Protein AF-A0A967SU18-F1 (afdb_monomer_lite)

Structure (mmCIF, N/CA/C/O backbone):
data_AF-A0A967SU18-F1
#
_entry.id   AF-A0A967SU18-F1
#
loop_
_atom_site.group_PDB
_atom_site.id
_atom_site.type_symbol
_atom_site.label_atom_id
_atom_site.label_alt_id
_atom_site.label_comp_id
_atom_site.label_asym_id
_atom_site.label_entity_id
_atom_site.label_seq_id
_atom_site.pdbx_PDB_ins_code
_atom_site.Cartn_x
_atom_site.Cartn_y
_atom_site.Cartn_z
_atom_site.occupancy
_atom_site.B_iso_or_equiv
_atom_site.auth_seq_id
_atom_site.auth_comp_id
_atom_site.auth_asym_id
_atom_site.auth_atom_id
_atom_site.pdbx_PDB_model_num
ATOM 1 N N . PHE A 1 1 ? -1.886 -6.994 7.065 1.00 98.00 1 PHE A N 1
ATOM 2 C CA . PHE A 1 1 ? -0.961 -7.955 6.428 1.00 98.00 1 PHE A CA 1
ATOM 3 C C . PHE A 1 1 ? 0.474 -7.510 6.643 1.00 98.00 1 PHE A C 1
ATOM 5 O O . PHE A 1 1 ? 0.703 -6.343 6.944 1.00 98.00 1 PHE A O 1
ATOM 12 N N . LYS A 1 2 ? 1.424 -8.436 6.519 1.00 98.56 2 LYS A N 1
ATOM 13 C CA . LYS A 1 2 ? 2.857 -8.193 6.728 1.00 98.56 2 LYS A CA 1
ATOM 14 C C . LYS A 1 2 ? 3.622 -8.543 5.454 1.00 98.56 2 LYS A C 1
ATOM 16 O O . LYS A 1 2 ? 3.331 -9.569 4.836 1.00 98.56 2 LYS A O 1
ATOM 21 N N . LEU A 1 3 ? 4.555 -7.684 5.056 1.00 98.75 3 LEU A N 1
ATOM 22 C CA . LEU A 1 3 ? 5.403 -7.859 3.876 1.00 98.75 3 LEU A CA 1
ATOM 23 C C . LEU A 1 3 ? 6.855 -8.080 4.294 1.00 98.75 3 LEU A C 1
ATOM 25 O O . LEU A 1 3 ? 7.295 -7.503 5.286 1.00 98.75 3 LEU A O 1
ATOM 29 N N . ASP A 1 4 ? 7.592 -8.896 3.544 1.00 98.62 4 ASP A N 1
ATOM 30 C CA . ASP A 1 4 ? 9.054 -9.020 3.659 1.00 98.62 4 ASP A CA 1
ATOM 31 C C . ASP A 1 4 ? 9.718 -8.740 2.306 1.00 98.62 4 ASP A C 1
ATOM 33 O O . ASP A 1 4 ? 10.289 -9.613 1.653 1.00 98.62 4 ASP A O 1
ATOM 37 N N . SER A 1 5 ? 9.528 -7.522 1.801 1.00 98.44 5 SER A N 1
ATOM 38 C CA . SER A 1 5 ? 10.000 -7.081 0.486 1.00 98.44 5 SER A CA 1
ATOM 39 C C . SER A 1 5 ? 10.183 -5.568 0.442 1.00 98.44 5 SER A C 1
ATOM 41 O O . SER A 1 5 ? 9.471 -4.819 1.104 1.00 98.44 5 SER A O 1
ATOM 43 N N . ARG A 1 6 ? 11.145 -5.110 -0.364 1.00 97.94 6 ARG A N 1
ATOM 44 C CA . ARG A 1 6 ? 11.457 -3.688 -0.565 1.00 97.94 6 ARG A CA 1
ATOM 45 C C . ARG A 1 6 ? 10.449 -3.030 -1.506 1.00 97.94 6 ARG A C 1
ATOM 47 O O . ARG A 1 6 ? 10.737 -2.780 -2.674 1.00 97.94 6 ARG A O 1
ATOM 54 N N . VAL A 1 7 ? 9.247 -2.777 -0.991 1.00 98.19 7 VAL A N 1
ATOM 55 C CA . VAL A 1 7 ? 8.153 -2.185 -1.778 1.00 98.19 7 VAL A CA 1
ATOM 56 C C . VAL A 1 7 ? 8.380 -0.712 -2.134 1.00 98.19 7 VAL A C 1
ATOM 58 O O . VAL A 1 7 ? 7.755 -0.208 -3.060 1.00 98.19 7 VAL A O 1
ATOM 61 N N . ASP A 1 8 ? 9.316 -0.027 -1.468 1.00 98.31 8 ASP A N 1
ATOM 62 C CA . ASP A 1 8 ? 9.740 1.329 -1.842 1.00 98.31 8 ASP A CA 1
ATOM 63 C C . ASP A 1 8 ? 10.466 1.385 -3.193 1.00 98.31 8 ASP A C 1
ATOM 65 O O . ASP A 1 8 ? 10.515 2.443 -3.829 1.00 98.31 8 ASP A O 1
ATOM 69 N N . SER A 1 9 ? 11.032 0.254 -3.623 1.00 96.81 9 SER A N 1
ATOM 70 C CA . SER A 1 9 ? 11.908 0.148 -4.786 1.00 96.81 9 SER A CA 1
ATOM 71 C C . SER A 1 9 ? 11.436 -0.872 -5.822 1.00 96.81 9 SER A C 1
ATOM 73 O O . SER A 1 9 ? 12.278 -1.402 -6.544 1.00 96.81 9 SER A O 1
ATOM 75 N N . LEU A 1 10 ? 10.130 -1.157 -5.892 1.00 97.62 10 LEU A N 1
ATOM 76 C CA . LEU A 1 10 ? 9.568 -1.909 -7.020 1.00 97.62 10 LEU A CA 1
ATOM 77 C C . LEU A 1 10 ? 9.961 -1.235 -8.341 1.00 97.62 10 LEU A C 1
ATOM 79 O O . LEU A 1 10 ? 10.096 -0.002 -8.392 1.00 97.62 10 LEU A O 1
ATOM 83 N N . ASP A 1 11 ? 10.145 -2.028 -9.400 1.00 97.69 11 ASP A N 1
ATOM 84 C CA . ASP A 1 11 ? 10.358 -1.487 -10.738 1.00 97.69 11 ASP A CA 1
ATOM 85 C C . ASP A 1 11 ? 9.241 -0.498 -11.066 1.00 97.69 11 ASP A C 1
ATOM 87 O O . ASP A 1 11 ? 8.087 -0.661 -10.665 1.00 97.69 11 ASP A O 1
ATOM 91 N N . TYR A 1 12 ? 9.592 0.548 -11.807 1.00 97.00 12 TYR A N 1
ATOM 92 C CA . TYR A 1 12 ? 8.664 1.617 -12.124 1.00 97.00 12 TYR A CA 1
ATOM 93 C C . TYR A 1 12 ? 7.365 1.090 -12.742 1.00 97.00 12 TYR A C 1
ATOM 95 O O . TYR A 1 12 ? 6.316 1.627 -12.428 1.00 97.00 12 TYR A O 1
ATOM 103 N N . ASN A 1 13 ? 7.394 0.037 -13.564 1.00 97.44 13 ASN A N 1
ATOM 104 C CA . ASN A 1 13 ? 6.181 -0.510 -14.180 1.00 97.44 13 ASN A CA 1
ATOM 105 C C . ASN A 1 13 ? 5.425 -1.520 -13.299 1.00 97.44 13 ASN A C 1
ATOM 107 O O . ASN A 1 13 ? 4.323 -1.924 -13.672 1.00 97.44 13 ASN A O 1
ATOM 111 N N . THR A 1 14 ? 5.967 -1.916 -12.150 1.00 98.19 14 THR A N 1
ATOM 112 C CA . THR A 1 14 ? 5.338 -2.871 -11.235 1.00 98.19 14 THR A CA 1
ATOM 113 C C . THR A 1 14 ? 4.353 -2.174 -10.293 1.00 98.19 14 THR A C 1
ATOM 115 O O . THR A 1 14 ? 4.595 -1.075 -9.782 1.00 98.19 14 THR A O 1
ATOM 118 N N . ILE A 1 15 ? 3.223 -2.836 -10.046 1.00 98.56 15 ILE A N 1
ATOM 119 C CA . ILE A 1 15 ? 2.217 -2.430 -9.065 1.00 98.56 15 ILE A CA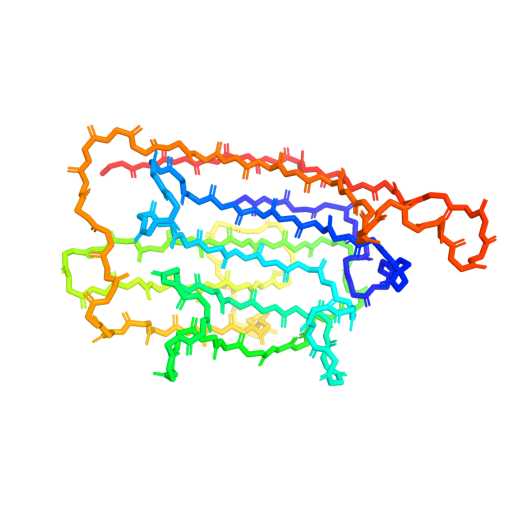 1
ATOM 120 C C . ILE A 1 15 ? 1.892 -3.624 -8.176 1.00 98.56 15 ILE A C 1
ATOM 122 O O . ILE A 1 15 ? 1.507 -4.687 -8.669 1.00 98.56 15 ILE A O 1
ATOM 126 N N . LEU A 1 16 ? 2.023 -3.421 -6.868 1.00 98.69 16 LEU A N 1
ATOM 127 C CA . LEU A 1 16 ? 1.432 -4.285 -5.854 1.00 98.69 16 LEU A CA 1
ATOM 128 C C . LEU A 1 16 ? 0.153 -3.618 -5.346 1.00 98.69 16 LEU A C 1
ATOM 130 O O . LEU A 1 16 ? 0.234 -2.582 -4.686 1.00 98.69 16 LEU A O 1
ATOM 134 N N . GLY A 1 17 ? -1.000 -4.217 -5.632 1.00 98.25 17 GLY A N 1
ATOM 135 C CA . GLY A 1 17 ? -2.284 -3.822 -5.061 1.00 98.25 17 GLY A CA 1
ATOM 136 C C . GLY A 1 17 ? -2.687 -4.772 -3.939 1.00 98.25 17 GLY A C 1
ATOM 137 O O . GLY A 1 17 ? -2.667 -5.996 -4.105 1.00 98.25 17 GLY A O 1
ATOM 138 N N . ALA A 1 18 ? -3.053 -4.215 -2.790 1.00 98.06 18 ALA A N 1
ATOM 139 C CA . ALA A 1 18 ? -3.616 -4.941 -1.662 1.00 98.06 18 ALA A CA 1
ATOM 140 C C . ALA A 1 18 ? -4.932 -4.268 -1.274 1.00 98.06 18 ALA A C 1
ATOM 142 O O . ALA A 1 18 ? -4.912 -3.141 -0.784 1.00 98.06 18 ALA A O 1
ATOM 143 N N . PHE A 1 19 ? -6.059 -4.938 -1.495 1.00 96.19 19 PHE A N 1
ATOM 144 C CA . PHE A 1 19 ? -7.345 -4.253 -1.518 1.00 96.19 19 PHE A CA 1
ATOM 145 C C . PHE A 1 19 ? -8.502 -5.102 -1.011 1.00 96.19 19 PHE A C 1
ATOM 147 O O . PHE A 1 19 ? -8.501 -6.331 -1.131 1.00 96.19 19 PHE A O 1
ATOM 154 N N . ILE A 1 20 ? -9.479 -4.427 -0.413 1.00 93.12 20 ILE A N 1
ATOM 155 C CA . ILE A 1 20 ? -10.770 -5.006 -0.053 1.00 93.12 20 ILE A CA 1
ATOM 156 C C . ILE A 1 20 ? -11.727 -4.716 -1.202 1.00 93.12 20 ILE A C 1
ATOM 158 O O . ILE A 1 20 ? -11.888 -3.560 -1.568 1.00 93.12 20 ILE A O 1
ATOM 162 N N . TYR A 1 21 ? -12.339 -5.759 -1.763 1.00 89.00 21 TYR A N 1
ATOM 163 C CA . TYR A 1 21 ? -13.132 -5.667 -2.988 1.00 89.00 21 TYR A CA 1
ATOM 164 C C . TYR A 1 21 ? -14.472 -6.383 -2.877 1.00 89.00 21 TYR A C 1
ATOM 166 O O . TYR A 1 21 ? -14.510 -7.578 -2.556 1.00 89.00 21 TYR A O 1
ATOM 174 N N . GLU A 1 22 ? -15.543 -5.695 -3.264 1.00 84.25 22 GLU A N 1
ATOM 175 C CA . GLU A 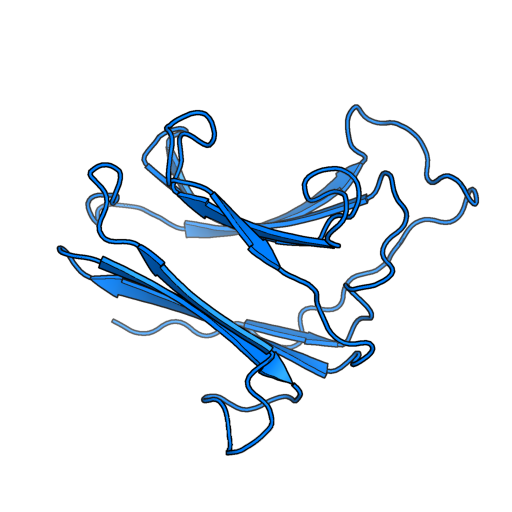1 22 ? -16.815 -6.318 -3.650 1.00 84.25 22 GLU A CA 1
ATOM 176 C C . GLU A 1 22 ? -17.194 -5.967 -5.097 1.00 84.25 22 GLU A C 1
ATOM 178 O O . GLU A 1 22 ? -17.460 -6.863 -5.907 1.00 84.25 22 GLU A O 1
ATOM 183 N N . THR A 1 23 ? -17.151 -4.678 -5.445 1.00 82.06 23 THR A N 1
ATOM 184 C CA . THR A 1 23 ? -17.377 -4.156 -6.802 1.00 82.06 23 THR A CA 1
ATOM 185 C C . THR A 1 23 ? -16.422 -2.999 -7.112 1.00 82.06 23 THR A C 1
ATOM 187 O O . THR A 1 23 ? -15.710 -2.522 -6.239 1.00 82.06 23 THR A O 1
ATOM 190 N N . ILE A 1 24 ? -16.421 -2.505 -8.359 1.00 76.69 24 ILE A N 1
ATOM 191 C CA . ILE A 1 24 ? -15.507 -1.435 -8.815 1.00 76.69 24 ILE A CA 1
ATOM 192 C C . ILE A 1 24 ? -15.633 -0.103 -8.049 1.00 76.69 24 ILE A C 1
ATOM 194 O O . ILE A 1 24 ? -14.712 0.702 -8.089 1.00 76.69 24 ILE A O 1
ATOM 198 N N . ASN A 1 25 ? -16.767 0.149 -7.388 1.00 81.75 25 ASN A N 1
ATOM 199 C CA . ASN A 1 25 ? -16.976 1.352 -6.568 1.00 81.75 25 ASN A CA 1
ATOM 200 C C . ASN A 1 25 ? -17.040 1.024 -5.068 1.00 81.75 25 ASN A C 1
ATOM 202 O O . ASN A 1 25 ? -17.302 1.902 -4.257 1.00 81.75 25 ASN A O 1
ATOM 206 N N . GLU A 1 26 ? -16.861 -0.243 -4.704 1.00 88.00 26 GLU A N 1
ATOM 207 C CA . GLU A 1 26 ? -16.923 -0.739 -3.331 1.00 88.00 26 GLU A CA 1
ATOM 208 C C . GLU A 1 26 ? -15.574 -1.388 -3.025 1.00 88.00 26 GLU A C 1
ATOM 210 O O . GLU A 1 26 ? -15.456 -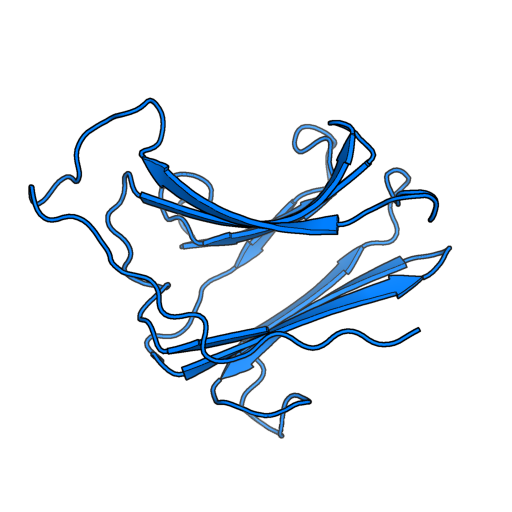2.607 -2.870 1.00 88.00 26 GLU A O 1
ATOM 215 N N . GLU A 1 27 ? -14.543 -0.543 -3.042 1.00 94.38 27 GLU A N 1
ATOM 216 C CA . GLU A 1 27 ? -13.148 -0.953 -2.959 1.00 94.38 27 GLU A CA 1
ATOM 217 C C . GLU A 1 27 ? -12.301 0.101 -2.246 1.00 94.38 27 GLU A C 1
ATOM 219 O O . GLU A 1 27 ? -12.524 1.308 -2.375 1.00 94.38 27 GLU A O 1
ATOM 224 N N . PHE A 1 28 ? -11.330 -0.370 -1.470 1.00 96.19 28 PHE A N 1
ATOM 225 C CA . PHE A 1 28 ? -10.272 0.469 -0.930 1.00 96.19 28 PHE A CA 1
ATOM 226 C C . PHE A 1 28 ? -8.954 -0.294 -0.849 1.00 96.19 28 PHE A C 1
ATOM 228 O O . PHE A 1 28 ? -8.912 -1.495 -0.559 1.00 96.19 28 PHE A O 1
ATOM 235 N N . ASP A 1 29 ? -7.871 0.443 -1.071 1.00 97.88 29 ASP A N 1
ATOM 236 C CA . ASP A 1 29 ? -6.584 -0.107 -1.464 1.00 97.88 29 ASP A CA 1
ATOM 237 C C . ASP A 1 29 ? -5.433 0.460 -0.630 1.00 97.88 29 ASP A C 1
ATOM 239 O O . ASP A 1 29 ? -5.420 1.629 -0.232 1.00 97.88 29 ASP A O 1
ATOM 243 N N . ILE A 1 30 ? -4.409 -0.367 -0.435 1.00 98.69 30 ILE A N 1
ATOM 244 C CA . ILE A 1 30 ? -3.031 0.084 -0.257 1.00 98.69 30 ILE A CA 1
ATOM 245 C C . ILE A 1 30 ? -2.278 -0.370 -1.503 1.00 98.69 30 ILE A C 1
ATOM 247 O O . ILE A 1 30 ? -2.125 -1.572 -1.737 1.00 98.69 30 ILE A O 1
ATOM 251 N N . GLU A 1 31 ? -1.799 0.586 -2.291 1.00 98.69 31 GLU A N 1
ATOM 252 C CA . GLU A 1 31 ? -1.043 0.314 -3.510 1.00 98.69 31 GLU A CA 1
ATOM 253 C C . GLU A 1 31 ? 0.401 0.789 -3.364 1.00 98.69 31 GLU A C 1
ATOM 255 O O . GLU A 1 31 ? 0.667 1.909 -2.923 1.00 98.69 31 GLU A O 1
ATOM 260 N N . PHE A 1 32 ? 1.342 -0.055 -3.782 1.00 98.81 32 PHE A N 1
ATOM 261 C CA . PHE A 1 32 ? 2.767 0.259 -3.829 1.00 98.81 32 PHE A CA 1
ATOM 262 C C . PHE A 1 32 ? 3.192 0.323 -5.290 1.00 98.81 32 PHE A C 1
ATOM 264 O O . PHE A 1 32 ? 3.174 -0.683 -6.006 1.00 98.81 32 PHE A O 1
ATOM 271 N N . SER A 1 33 ? 3.517 1.529 -5.748 1.00 98.19 33 SER A N 1
ATOM 272 C CA . SER A 1 33 ? 3.934 1.792 -7.118 1.00 98.19 33 SER A CA 1
ATOM 273 C C . SER A 1 33 ? 4.484 3.206 -7.274 1.00 98.19 33 SER A C 1
ATOM 275 O O . SER A 1 33 ? 3.806 4.190 -6.979 1.00 98.19 33 SER A O 1
ATOM 277 N N . GLN A 1 34 ? 5.671 3.327 -7.868 1.00 97.31 34 GLN A N 1
ATOM 278 C CA . GLN A 1 34 ? 6.176 4.623 -8.333 1.00 97.31 34 GLN A CA 1
ATOM 279 C C . GLN A 1 34 ? 5.375 5.155 -9.530 1.00 97.31 34 GLN A C 1
ATOM 281 O O . GLN A 1 34 ? 5.283 6.365 -9.724 1.00 97.31 34 GLN A O 1
ATOM 286 N N . ARG A 1 35 ? 4.779 4.275 -10.348 1.00 96.94 35 ARG A N 1
ATOM 287 C CA . ARG A 1 35 ? 3.993 4.681 -11.520 1.00 96.94 35 ARG A CA 1
ATOM 288 C C . ARG A 1 35 ? 2.682 5.337 -11.144 1.00 96.94 35 ARG A C 1
ATOM 290 O O . ARG A 1 35 ? 2.327 6.331 -11.773 1.00 96.94 35 ARG A O 1
ATOM 297 N N . LEU A 1 36 ? 1.979 4.775 -10.163 1.00 97.62 36 LEU A N 1
ATOM 298 C CA . LEU A 1 36 ? 0.695 5.311 -9.717 1.00 97.62 36 LEU A CA 1
ATOM 299 C C . LEU A 1 36 ? 0.868 6.510 -8.775 1.00 97.62 36 LEU A C 1
ATOM 301 O O . LEU A 1 36 ? 0.088 7.452 -8.860 1.00 97.62 36 LEU A O 1
ATOM 305 N N . ALA A 1 37 ? 1.917 6.515 -7.941 1.00 98.00 37 ALA A N 1
ATOM 306 C CA . ALA A 1 37 ? 2.064 7.485 -6.856 1.00 98.00 37 ALA A CA 1
ATOM 307 C C . ALA A 1 37 ? 3.072 8.627 -7.105 1.00 98.00 37 ALA A C 1
ATOM 309 O O . ALA A 1 37 ? 3.293 9.438 -6.209 1.00 98.00 37 ALA A O 1
ATOM 310 N N . ASN A 1 38 ? 3.699 8.727 -8.284 1.00 95.50 38 ASN A N 1
ATOM 311 C CA . ASN A 1 38 ? 4.773 9.696 -8.563 1.00 95.50 38 ASN A CA 1
ATOM 312 C C . ASN A 1 38 ? 4.446 11.142 -8.100 1.00 95.50 38 ASN A C 1
ATOM 314 O O . ASN A 1 38 ? 3.417 11.686 -8.508 1.00 95.50 38 ASN A O 1
ATOM 318 N N . PRO A 1 39 ? 5.329 11.827 -7.338 1.00 97.06 39 PRO A N 1
ATOM 319 C CA . PRO A 1 39 ? 6.722 11.483 -7.011 1.00 97.06 39 PRO A CA 1
ATOM 320 C C . PRO A 1 39 ? 6.908 10.555 -5.802 1.00 97.06 39 PRO A C 1
ATOM 322 O O . PRO A 1 39 ? 8.040 10.341 -5.373 1.00 97.06 39 PRO A O 1
ATOM 325 N N . PHE A 1 40 ? 5.821 10.045 -5.234 1.00 98.62 40 PHE A N 1
ATOM 326 C CA . PHE A 1 40 ? 5.841 9.058 -4.166 1.00 98.62 40 PHE A CA 1
ATOM 327 C C . PHE A 1 40 ? 5.944 7.629 -4.723 1.00 98.62 40 PHE A C 1
ATOM 329 O O . PHE A 1 40 ? 6.028 7.423 -5.937 1.00 98.62 40 PHE A O 1
ATOM 336 N N . ASN A 1 41 ? 5.941 6.635 -3.834 1.00 98.56 41 ASN A N 1
ATOM 337 C CA . ASN A 1 41 ? 5.993 5.216 -4.198 1.00 98.56 41 ASN A CA 1
ATOM 338 C C . ASN A 1 41 ? 4.839 4.378 -3.623 1.00 98.56 41 ASN A C 1
ATOM 340 O O . ASN A 1 41 ? 4.803 3.173 -3.864 1.00 98.56 41 ASN A O 1
ATOM 344 N N . ALA A 1 42 ? 3.901 4.987 -2.898 1.00 98.81 42 ALA A N 1
ATOM 345 C CA . ALA A 1 42 ? 2.714 4.316 -2.394 1.00 98.81 42 ALA A CA 1
ATOM 346 C C . ALA A 1 42 ? 1.517 5.267 -2.284 1.00 98.81 42 ALA A C 1
ATOM 348 O O . ALA A 1 42 ? 1.666 6.494 -2.219 1.00 98.81 42 ALA A O 1
ATOM 349 N N . GLN A 1 43 ? 0.322 4.685 -2.257 1.00 98.81 43 GLN A N 1
ATOM 350 C CA . GLN A 1 43 ? -0.924 5.407 -2.052 1.00 98.81 43 GLN A CA 1
ATOM 351 C C . GLN A 1 43 ? -1.954 4.571 -1.292 1.00 98.81 43 GLN A C 1
ATOM 353 O O . GLN A 1 43 ? -1.984 3.343 -1.390 1.00 98.81 43 GLN A O 1
ATOM 358 N N . TYR A 1 44 ? -2.796 5.258 -0.530 1.00 98.81 44 TYR A N 1
ATOM 359 C CA . TYR A 1 44 ? -4.063 4.733 -0.040 1.00 98.81 44 TYR A CA 1
ATOM 360 C C . TYR A 1 44 ? -5.180 5.247 -0.936 1.00 98.81 44 TYR A C 1
ATOM 362 O O . TYR A 1 44 ? -5.163 6.424 -1.304 1.00 98.81 44 TYR A O 1
ATOM 370 N N . VAL A 1 45 ? -6.136 4.386 -1.276 1.00 98.44 45 VAL A N 1
ATOM 371 C CA . VAL A 1 45 ? -7.212 4.730 -2.212 1.00 98.44 45 VAL A CA 1
ATOM 372 C C . VAL A 1 45 ? -8.555 4.271 -1.659 1.00 98.44 45 VAL A C 1
ATOM 374 O O . VAL A 1 45 ? -8.669 3.168 -1.134 1.00 98.44 45 VAL A O 1
ATOM 377 N N . ALA A 1 46 ? -9.570 5.122 -1.770 1.00 97.62 46 ALA A N 1
ATOM 378 C CA . ALA A 1 46 ? -10.975 4.732 -1.726 1.00 97.62 46 ALA A CA 1
ATOM 379 C C . ALA A 1 46 ? -11.541 4.852 -3.149 1.00 97.62 46 ALA A C 1
ATOM 381 O O . ALA A 1 46 ? -11.403 5.898 -3.785 1.00 97.62 46 ALA A O 1
ATOM 382 N N . GLN A 1 47 ? -12.141 3.805 -3.707 1.00 96.06 47 GLN A N 1
ATOM 383 C CA . GLN A 1 47 ? -12.707 3.902 -5.053 1.00 96.06 47 GLN A CA 1
ATOM 384 C C . GLN A 1 47 ? -14.024 4.696 -5.036 1.00 96.06 47 GLN A C 1
ATOM 386 O O . GLN A 1 47 ? -14.809 4.537 -4.109 1.00 96.06 47 GLN A O 1
ATOM 391 N N . PRO A 1 48 ? -14.302 5.526 -6.059 1.00 96.19 48 PRO A N 1
ATOM 392 C CA . PRO A 1 48 ? -13.491 5.716 -7.256 1.00 96.19 48 PRO A CA 1
ATOM 393 C C . PRO A 1 48 ? -12.321 6.695 -7.049 1.00 96.19 48 P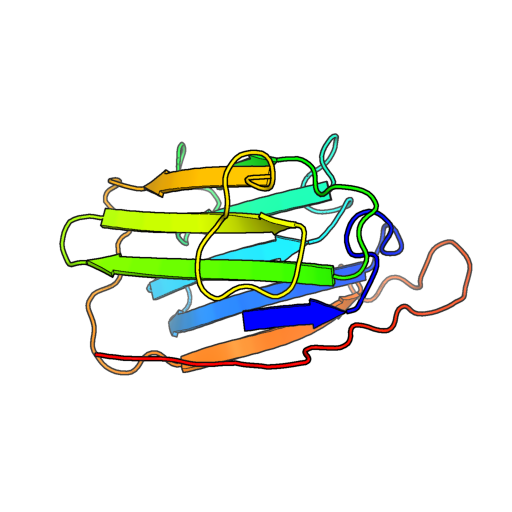RO A C 1
ATOM 395 O O . PRO A 1 48 ? -12.492 7.812 -6.559 1.00 96.19 48 PRO A O 1
ATOM 398 N N . TRP A 1 49 ? -11.135 6.314 -7.527 1.00 95.38 49 TRP A N 1
ATOM 399 C CA . TRP A 1 49 ? -9.880 7.072 -7.374 1.00 95.38 49 TRP A CA 1
ATOM 400 C C . TRP A 1 49 ? -9.914 8.504 -7.941 1.00 95.38 49 TRP A C 1
ATOM 402 O O . TRP A 1 49 ? -9.149 9.369 -7.519 1.00 95.38 49 TRP A O 1
ATOM 412 N N . TYR A 1 50 ? -10.784 8.779 -8.917 1.00 95.12 50 TYR A N 1
ATOM 413 C CA . TYR A 1 50 ? -10.894 10.099 -9.545 1.00 95.12 50 TYR A CA 1
ATOM 414 C C . TYR A 1 50 ? -11.716 11.103 -8.723 1.00 95.12 50 TYR A C 1
ATOM 416 O O . TYR A 1 50 ? -11.754 12.286 -9.081 1.00 95.12 50 TYR A O 1
ATOM 424 N N . THR A 1 51 ? -12.386 10.671 -7.650 1.00 96.94 51 THR A N 1
ATOM 425 C CA . THR A 1 51 ? -13.071 11.587 -6.733 1.00 96.94 51 THR A CA 1
ATOM 426 C C . THR A 1 51 ? -12.032 12.381 -5.931 1.00 96.94 51 THR A C 1
ATOM 428 O O . THR A 1 51 ? -11.135 11.801 -5.315 1.00 96.94 51 THR A O 1
ATOM 431 N N . PRO A 1 52 ? -12.109 13.725 -5.907 1.00 97.19 52 PRO A N 1
ATOM 432 C CA . PRO A 1 52 ? -11.192 14.528 -5.110 1.00 97.19 52 PRO A CA 1
ATOM 433 C C . PRO A 1 52 ? -11.232 14.140 -3.627 1.00 97.19 52 PRO A C 1
ATOM 435 O O . PRO A 1 52 ? -12.289 14.167 -3.006 1.00 97.19 52 PRO A O 1
ATOM 438 N N . GLY A 1 53 ? -10.065 13.839 -3.054 1.00 97.31 53 GLY A N 1
ATOM 439 C CA . GLY A 1 53 ? -9.933 13.438 -1.649 1.00 97.31 53 GLY A CA 1
ATOM 440 C C . GLY A 1 53 ? -9.953 11.928 -1.406 1.00 97.31 53 GLY A C 1
ATOM 441 O O . GLY A 1 53 ? -9.804 11.520 -0.260 1.00 97.31 53 GLY A O 1
ATOM 442 N N . ASN A 1 54 ? -10.077 11.110 -2.452 1.00 98.25 54 ASN A N 1
ATOM 443 C CA . ASN A 1 54 ? -10.075 9.652 -2.334 1.00 98.25 54 ASN A CA 1
ATOM 444 C C . ASN A 1 54 ? -8.686 9.004 -2.417 1.00 98.25 54 ASN A C 1
ATOM 446 O O . ASN A 1 54 ? -8.583 7.792 -2.259 1.00 98.25 54 ASN A O 1
ATOM 450 N N . ILE A 1 55 ? -7.628 9.783 -2.658 1.00 98.62 55 ILE A N 1
ATOM 451 C CA . ILE A 1 55 ? -6.251 9.284 -2.703 1.00 98.62 55 ILE A CA 1
ATOM 452 C C . ILE A 1 55 ? -5.398 10.038 -1.686 1.00 98.62 55 ILE A C 1
ATOM 454 O O . ILE A 1 55 ? -5.400 11.271 -1.665 1.00 98.62 55 ILE A O 1
ATOM 458 N N . GLU A 1 56 ? -4.616 9.288 -0.916 1.00 98.75 56 GLU A N 1
ATOM 459 C CA . GLU A 1 56 ? -3.543 9.797 -0.065 1.00 98.75 56 GLU A CA 1
ATOM 460 C C . GLU A 1 56 ? -2.206 9.188 -0.509 1.00 98.75 56 GLU A C 1
ATOM 462 O O . GLU A 1 56 ? -1.981 7.986 -0.371 1.00 98.75 56 GLU A O 1
ATOM 467 N N . PHE A 1 57 ? -1.300 10.021 -1.023 1.00 98.75 57 PHE A N 1
ATOM 468 C CA . PHE A 1 57 ? 0.030 9.596 -1.468 1.00 98.75 57 PHE A CA 1
ATOM 469 C C . PHE A 1 57 ? 1.057 9.671 -0.334 1.00 98.75 57 PHE A C 1
ATOM 471 O O . PHE A 1 57 ? 1.067 10.630 0.439 1.00 98.75 57 PHE A O 1
ATOM 478 N N . PHE A 1 58 ? 1.971 8.702 -0.261 1.00 98.81 58 PHE A N 1
ATOM 479 C CA . PHE A 1 58 ? 3.024 8.674 0.756 1.00 98.81 58 PHE A CA 1
ATOM 480 C C . PHE A 1 58 ? 4.240 7.854 0.315 1.00 98.81 58 PHE A C 1
ATOM 482 O O . PHE A 1 58 ? 4.201 7.124 -0.672 1.00 98.81 58 PHE A O 1
ATOM 489 N N . ASN A 1 59 ? 5.345 7.981 1.054 1.00 98.75 59 ASN A N 1
ATOM 490 C CA . ASN A 1 59 ? 6.555 7.205 0.795 1.00 98.75 59 ASN A CA 1
ATOM 491 C C . ASN A 1 59 ? 6.726 6.074 1.803 1.00 98.75 59 ASN A C 1
ATOM 493 O O . ASN A 1 59 ? 6.728 6.301 3.012 1.00 98.75 59 ASN A O 1
ATOM 497 N N . MET A 1 60 ? 6.968 4.880 1.279 1.00 98.69 60 MET A N 1
ATOM 498 C CA . MET A 1 60 ? 7.523 3.763 2.024 1.00 98.69 60 MET A CA 1
ATOM 499 C C . MET A 1 60 ? 8.989 4.003 2.380 1.00 98.69 60 MET A C 1
ATOM 501 O O . MET A 1 60 ? 9.733 4.677 1.661 1.00 98.69 60 MET A O 1
ATOM 505 N N . THR A 1 61 ? 9.400 3.423 3.503 1.00 97.94 61 THR A N 1
ATOM 506 C CA . THR A 1 61 ? 10.796 3.361 3.944 1.00 97.94 61 THR A CA 1
ATOM 507 C C . THR A 1 61 ? 11.556 2.293 3.157 1.00 97.94 61 THR A C 1
ATOM 509 O O . THR A 1 61 ? 10.973 1.451 2.483 1.00 97.94 61 THR A O 1
ATOM 512 N N . SER A 1 62 ? 12.881 2.266 3.304 1.00 98.06 62 SER A N 1
ATOM 513 C CA . SER A 1 62 ? 13.733 1.213 2.746 1.00 98.06 62 SER A CA 1
ATOM 514 C C . SER A 1 62 ? 13.732 -0.091 3.563 1.00 98.06 62 SER A C 1
ATOM 516 O O . SER A 1 62 ? 14.645 -0.911 3.420 1.00 98.06 62 SER A O 1
ATOM 518 N N . SER A 1 63 ? 12.751 -0.288 4.448 1.00 97.81 63 SER A N 1
ATOM 519 C CA . SER A 1 63 ? 12.587 -1.540 5.187 1.00 97.81 63 SER A CA 1
ATOM 520 C C . SER A 1 63 ? 12.023 -2.623 4.269 1.00 97.81 63 SER A C 1
ATOM 522 O O . SER A 1 63 ? 11.148 -2.354 3.451 1.00 97.81 63 SER A O 1
ATOM 524 N N . SER A 1 64 ? 12.505 -3.862 4.402 1.00 97.88 64 SER A N 1
ATOM 525 C CA . SER A 1 64 ? 11.818 -5.010 3.795 1.00 97.88 64 SER A CA 1
ATOM 526 C C . SER A 1 64 ? 10.657 -5.485 4.660 1.00 97.88 64 SER A C 1
ATOM 528 O O . SER A 1 64 ? 9.659 -5.958 4.135 1.00 97.88 64 SER A O 1
ATOM 530 N N . GLN A 1 65 ? 10.772 -5.347 5.982 1.00 98.62 65 GLN A N 1
ATOM 531 C CA . GLN A 1 65 ? 9.753 -5.790 6.920 1.00 98.62 65 GLN A CA 1
ATOM 532 C C . GLN A 1 65 ? 8.826 -4.637 7.248 1.00 98.62 65 GLN A C 1
ATOM 534 O O . GLN A 1 65 ? 9.220 -3.697 7.944 1.00 98.62 65 GLN A O 1
ATOM 539 N N . THR A 1 66 ? 7.596 -4.731 6.767 1.00 98.81 66 THR A N 1
ATOM 540 C CA . THR A 1 66 ? 6.559 -3.730 7.006 1.00 98.81 66 THR A CA 1
ATOM 541 C C . THR A 1 66 ? 5.233 -4.407 7.305 1.00 98.81 66 THR A C 1
ATOM 543 O O . THR A 1 66 ? 4.982 -5.557 6.930 1.00 98.81 66 THR A O 1
ATOM 546 N N . SER A 1 67 ? 4.380 -3.694 8.021 1.00 98.75 67 SER A N 1
ATOM 547 C CA . SER A 1 67 ? 3.031 -4.127 8.357 1.00 98.75 67 SER A CA 1
ATOM 548 C C . SER A 1 67 ? 2.037 -3.067 7.911 1.00 98.75 67 SER A C 1
ATOM 550 O O . SER A 1 67 ? 2.321 -1.870 7.972 1.00 98.75 67 SER A O 1
ATOM 552 N N . HIS A 1 68 ? 0.880 -3.529 7.447 1.00 98.69 68 HIS A N 1
ATOM 553 C CA . HIS A 1 68 ? -0.145 -2.705 6.821 1.00 98.69 68 HIS A CA 1
ATOM 554 C C . HIS A 1 68 ? -1.532 -3.134 7.288 1.00 98.69 68 HIS A C 1
ATOM 556 O O . HIS A 1 68 ? -1.799 -4.336 7.428 1.00 98.69 68 HIS A O 1
ATOM 562 N N . SER A 1 69 ? -2.436 -2.183 7.496 1.00 97.94 69 SER A N 1
ATOM 563 C CA . SER A 1 69 ? -3.790 -2.478 7.965 1.00 97.94 69 SER A CA 1
ATOM 564 C C . SER A 1 69 ? -4.842 -1.534 7.409 1.00 97.94 69 SER A C 1
ATOM 566 O O . SER A 1 69 ? -4.580 -0.350 7.192 1.00 97.94 69 SER A O 1
ATOM 568 N N . PHE A 1 70 ? -6.058 -2.070 7.336 1.00 95.75 70 PHE A N 1
ATOM 569 C CA . PHE A 1 70 ? -7.299 -1.317 7.251 1.00 95.75 70 PHE A CA 1
ATOM 570 C C . PHE A 1 70 ? -8.070 -1.502 8.560 1.00 95.75 70 PHE A C 1
ATOM 572 O O . PHE A 1 70 ? -8.274 -2.635 8.996 1.00 95.75 70 PHE A O 1
ATOM 579 N N . GLU A 1 71 ? -8.523 -0.414 9.173 1.00 95.62 71 GLU A N 1
ATOM 580 C CA . GLU A 1 71 ? -9.609 -0.446 10.155 1.00 95.62 71 GLU A CA 1
ATOM 581 C C . GLU A 1 71 ? -10.836 0.184 9.505 1.00 95.62 71 GLU A C 1
ATOM 583 O O . GLU A 1 71 ? -10.897 1.399 9.313 1.00 95.62 71 GLU A O 1
ATOM 588 N N . TRP A 1 72 ? -11.810 -0.648 9.152 1.00 93.88 72 TRP A N 1
ATOM 589 C CA . TRP A 1 72 ? -13.020 -0.215 8.469 1.00 93.88 72 TRP A CA 1
ATOM 590 C C . TRP A 1 72 ? -14.199 -0.159 9.432 1.00 93.88 72 TRP A C 1
ATOM 592 O O . TRP A 1 72 ? -14.458 -1.082 10.207 1.00 93.88 72 TRP A O 1
ATOM 602 N N . ARG A 1 73 ? -14.906 0.966 9.394 1.00 94.25 73 ARG A N 1
ATOM 603 C CA . ARG A 1 73 ? -16.105 1.243 10.176 1.00 94.25 73 ARG A CA 1
ATOM 604 C C . ARG A 1 73 ? -17.152 1.929 9.303 1.00 94.25 73 ARG A C 1
ATOM 606 O O . ARG A 1 73 ? -16.805 2.482 8.264 1.00 94.25 73 ARG A O 1
ATOM 613 N N . PRO A 1 74 ? -18.418 1.983 9.758 1.00 93.12 74 PRO A N 1
ATOM 614 C CA . PRO A 1 74 ? -19.484 2.629 8.993 1.00 93.12 74 PRO A CA 1
ATOM 615 C C . PRO A 1 74 ? -19.243 4.110 8.665 1.00 93.12 74 PRO A C 1
ATOM 617 O O . PRO A 1 74 ? -19.860 4.628 7.745 1.00 93.12 74 PRO A O 1
ATOM 620 N N . ASP A 1 75 ? -18.403 4.803 9.437 1.00 96.06 75 ASP A N 1
ATOM 621 C CA . ASP A 1 75 ? -18.146 6.242 9.317 1.00 96.06 75 ASP A CA 1
ATOM 622 C C . ASP A 1 75 ? -16.724 6.587 8.853 1.00 96.06 75 ASP A C 1
ATOM 624 O O . ASP A 1 75 ? -16.430 7.765 8.641 1.00 96.06 75 ASP A O 1
ATOM 628 N N . ARG A 1 76 ? -15.826 5.596 8.742 1.00 97.44 76 ARG A N 1
ATOM 629 C CA . ARG A 1 76 ? -14.432 5.828 8.346 1.00 97.44 76 ARG A CA 1
ATOM 630 C C . ARG A 1 76 ? -13.690 4.571 7.915 1.00 97.44 76 ARG A C 1
ATOM 632 O O . ARG A 1 76 ? -14.006 3.462 8.345 1.00 97.44 76 ARG A O 1
ATOM 639 N N . ILE A 1 77 ? -12.598 4.789 7.194 1.00 97.81 77 ILE A N 1
ATOM 640 C CA . ILE A 1 77 ? -11.545 3.795 6.975 1.00 97.81 77 ILE A CA 1
ATOM 641 C C . ILE A 1 77 ? -10.231 4.388 7.481 1.00 97.81 77 ILE A C 1
ATOM 643 O O . ILE A 1 77 ? -9.876 5.510 7.122 1.00 97.81 77 ILE A O 1
ATOM 647 N N . ILE A 1 78 ? -9.513 3.657 8.332 1.00 98.38 78 ILE A N 1
ATOM 648 C CA . ILE A 1 78 ? -8.168 4.035 8.768 1.00 98.38 78 ILE A CA 1
ATOM 649 C C . ILE A 1 78 ? -7.163 3.121 8.082 1.00 98.38 78 ILE A C 1
ATOM 651 O O . ILE A 1 78 ? -7.135 1.914 8.319 1.00 98.38 78 ILE A O 1
ATOM 655 N N . PHE A 1 79 ? -6.307 3.723 7.273 1.00 98.69 79 PHE A N 1
ATOM 656 C CA . PHE A 1 79 ? -5.169 3.075 6.641 1.00 98.69 79 PHE A CA 1
ATOM 657 C C . PHE A 1 79 ? -3.943 3.312 7.513 1.00 98.69 79 PHE A C 1
ATOM 659 O O . PHE A 1 79 ? -3.747 4.411 8.045 1.00 98.69 79 PHE A O 1
ATOM 666 N N . SER A 1 80 ? -3.114 2.291 7.696 1.00 98.69 80 SER A N 1
ATOM 667 C CA . SER A 1 80 ? -1.859 2.424 8.439 1.00 98.69 80 SER A CA 1
ATOM 668 C C . SER A 1 80 ? -0.779 1.532 7.852 1.00 98.69 80 SER A C 1
ATOM 670 O O . SER A 1 80 ? -1.043 0.380 7.514 1.00 98.69 80 SER A O 1
ATOM 672 N N . SER A 1 81 ? 0.440 2.066 7.791 1.00 98.81 81 SER A N 1
ATOM 673 C CA . SER A 1 81 ? 1.657 1.354 7.405 1.00 98.81 81 SER A CA 1
ATOM 674 C C . SER A 1 81 ? 2.763 1.667 8.408 1.00 98.81 81 SER A C 1
ATOM 676 O O . SER A 1 81 ? 2.941 2.829 8.789 1.00 98.81 81 SER A O 1
ATOM 678 N N . TRP A 1 82 ? 3.504 0.655 8.851 1.00 98.81 82 TRP A N 1
ATOM 679 C CA . TRP A 1 82 ? 4.612 0.820 9.794 1.00 98.81 82 TRP A CA 1
ATOM 680 C C . TRP A 1 82 ? 5.760 -0.154 9.540 1.00 98.81 82 TRP A C 1
ATOM 682 O O . TRP A 1 82 ? 5.577 -1.228 8.964 1.00 98.81 82 TRP A O 1
ATOM 692 N N . ASP A 1 83 ? 6.949 0.238 9.989 1.00 98.62 83 ASP A N 1
ATOM 693 C CA . ASP A 1 83 ? 8.147 -0.590 9.959 1.00 98.62 83 ASP A CA 1
ATOM 694 C C . ASP A 1 83 ? 8.053 -1.749 10.959 1.00 98.62 83 ASP A C 1
ATOM 696 O O . ASP A 1 83 ? 7.596 -1.599 12.098 1.00 98.62 83 ASP A O 1
ATOM 700 N N . GLY A 1 84 ? 8.576 -2.897 10.535 1.00 98.25 84 GLY A N 1
ATOM 701 C CA . GLY A 1 84 ? 8.640 -4.133 11.301 1.00 98.25 84 GLY A CA 1
ATOM 702 C C . GLY A 1 84 ? 7.386 -4.998 11.183 1.00 98.25 84 GLY A C 1
ATOM 703 O O . GLY A 1 84 ? 6.324 -4.580 10.722 1.00 98.25 84 GLY A O 1
ATOM 704 N N . HIS A 1 85 ? 7.521 -6.250 11.617 1.00 97.44 85 HIS A N 1
ATOM 705 C CA . HIS A 1 85 ? 6.415 -7.200 11.752 1.00 97.44 85 HIS A CA 1
ATOM 706 C C . HIS A 1 85 ? 5.832 -7.123 13.161 1.00 97.44 85 HIS A C 1
ATOM 708 O O . HIS A 1 85 ? 6.196 -7.898 14.044 1.00 97.44 85 HIS A O 1
ATOM 714 N N . SER A 1 86 ? 4.911 -6.193 13.371 1.00 95.62 86 SER A N 1
ATOM 715 C CA . SER A 1 86 ? 4.131 -6.077 14.606 1.00 95.62 86 SER A CA 1
ATOM 716 C C . SER A 1 86 ? 2.657 -5.906 14.272 1.00 95.62 86 SER A C 1
ATOM 718 O O . SER A 1 86 ? 2.325 -5.452 13.183 1.00 95.62 86 SER A O 1
ATOM 720 N N . ASP A 1 87 ? 1.768 -6.285 15.187 1.00 93.56 87 ASP A N 1
ATOM 721 C CA . ASP A 1 87 ? 0.317 -6.219 14.939 1.00 93.56 87 ASP A CA 1
ATOM 722 C C . ASP A 1 87 ? -0.212 -4.784 15.020 1.00 93.56 87 ASP A C 1
ATOM 724 O O . ASP A 1 87 ? -1.198 -4.434 14.380 1.00 93.56 87 ASP A O 1
ATOM 728 N N . THR A 1 88 ? 0.482 -3.936 15.778 1.00 94.88 88 THR A N 1
ATOM 729 C CA . THR A 1 88 ? 0.240 -2.498 15.871 1.00 94.88 88 THR A CA 1
ATOM 730 C C . THR A 1 88 ? 1.560 -1.735 15.754 1.00 94.88 88 THR A C 1
ATOM 732 O O . THR A 1 88 ? 2.622 -2.289 16.077 1.00 94.88 88 THR A O 1
ATOM 735 N N . PRO A 1 89 ? 1.536 -0.470 15.296 1.00 94.56 89 PRO A N 1
ATOM 736 C CA . PRO A 1 89 ? 2.733 0.357 15.249 1.00 94.56 89 PRO A CA 1
ATOM 737 C C . PRO A 1 89 ? 3.277 0.589 16.661 1.00 94.56 89 PRO A C 1
ATOM 739 O O . PRO A 1 89 ? 2.547 0.982 17.574 1.00 94.56 89 PRO A O 1
ATOM 742 N N . ILE A 1 90 ? 4.580 0.376 16.836 1.00 93.88 90 ILE A N 1
ATOM 743 C CA . ILE A 1 90 ? 5.291 0.737 18.065 1.00 93.88 90 ILE A CA 1
ATOM 744 C C . ILE A 1 90 ? 5.835 2.173 17.939 1.00 93.88 90 ILE A C 1
ATOM 746 O O . ILE A 1 90 ? 5.957 2.697 16.827 1.00 93.88 90 ILE A O 1
ATOM 750 N N . PRO A 1 91 ? 6.164 2.858 19.050 1.00 94.88 91 PRO A N 1
ATOM 751 C CA . PRO A 1 91 ? 6.664 4.227 18.982 1.00 94.88 91 PRO A CA 1
ATOM 752 C C . PRO A 1 91 ? 7.880 4.356 18.055 1.00 94.88 91 PRO A C 1
ATOM 754 O O . PRO A 1 91 ? 8.896 3.696 18.258 1.00 94.88 91 PRO A O 1
ATOM 757 N N . GLY A 1 92 ? 7.769 5.230 17.053 1.00 96.31 92 GLY A N 1
ATOM 758 C CA . GLY A 1 92 ? 8.835 5.504 16.087 1.00 96.31 92 GLY A CA 1
ATOM 759 C C . GLY A 1 92 ? 8.852 4.621 14.835 1.00 96.31 92 GLY A C 1
ATOM 760 O O . GLY A 1 92 ? 9.732 4.837 14.012 1.00 96.31 92 GLY A O 1
ATOM 761 N N . THR A 1 93 ? 7.916 3.677 14.659 1.00 98.19 93 THR A N 1
ATOM 762 C CA . THR A 1 93 ? 7.850 2.847 13.435 1.00 98.19 93 THR A CA 1
ATOM 763 C C . THR A 1 93 ? 6.743 3.233 12.464 1.00 98.19 93 THR A C 1
ATOM 765 O O . THR A 1 93 ? 6.703 2.702 11.359 1.00 98.19 93 THR A O 1
ATOM 768 N N . LEU A 1 94 ? 5.829 4.131 12.844 1.00 98.56 94 LEU A N 1
ATOM 769 C CA . LEU A 1 94 ? 4.755 4.568 11.952 1.00 98.56 94 LEU A CA 1
ATOM 770 C C . LEU A 1 94 ? 5.344 5.235 10.700 1.00 98.56 94 LEU A C 1
ATOM 772 O O . LEU A 1 94 ? 6.033 6.247 10.813 1.00 98.56 94 LEU A O 1
ATOM 776 N N . ILE A 1 95 ? 5.034 4.676 9.530 1.00 98.69 95 ILE A N 1
ATOM 777 C CA . ILE A 1 95 ? 5.433 5.220 8.228 1.00 98.69 95 ILE A CA 1
ATOM 778 C C . ILE A 1 95 ? 4.394 6.246 7.790 1.00 98.69 95 ILE A C 1
ATOM 780 O O . ILE A 1 95 ? 4.723 7.406 7.563 1.00 98.69 95 ILE A O 1
ATOM 784 N N . HIS A 1 96 ? 3.128 5.821 7.701 1.00 98.81 96 HIS A N 1
ATOM 785 C CA . HIS A 1 96 ? 2.025 6.698 7.313 1.00 98.81 96 HIS A CA 1
ATOM 786 C C . HIS A 1 96 ? 0.682 6.195 7.830 1.00 98.81 96 HIS A C 1
ATOM 788 O O . HIS A 1 96 ? 0.455 4.986 7.932 1.00 98.81 96 HIS A O 1
ATOM 794 N N . THR A 1 97 ? -0.235 7.119 8.097 1.00 98.69 97 THR A N 1
ATOM 795 C CA . THR A 1 97 ? -1.627 6.805 8.430 1.00 98.69 97 THR A CA 1
ATOM 796 C C . THR A 1 97 ? -2.565 7.828 7.817 1.00 98.69 97 THR A C 1
ATOM 798 O O . THR A 1 97 ? -2.224 9.003 7.699 1.00 98.69 97 THR A O 1
ATOM 801 N N . TRP A 1 98 ? -3.758 7.374 7.453 1.00 98.75 98 TRP A N 1
ATOM 802 C CA . TRP A 1 98 ? -4.795 8.217 6.886 1.00 98.75 98 TRP A CA 1
ATOM 803 C C . TRP A 1 98 ? -6.163 7.761 7.367 1.00 98.75 98 TRP A C 1
ATOM 805 O O . TRP A 1 98 ? -6.457 6.570 7.379 1.00 98.75 98 TRP A O 1
ATOM 815 N N . THR A 1 99 ? -6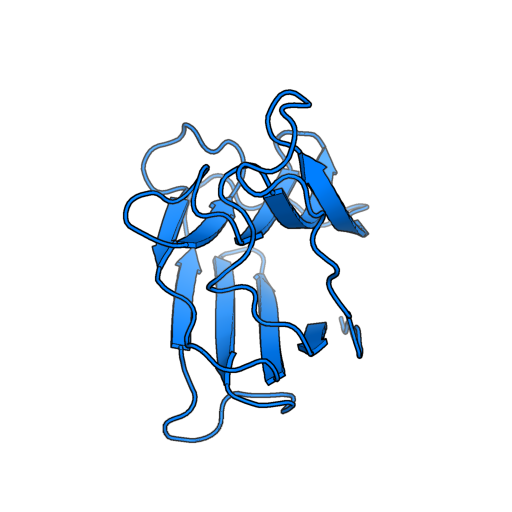.991 8.715 7.789 1.00 98.69 99 THR A N 1
ATOM 816 C CA . THR A 1 99 ? -8.396 8.473 8.129 1.00 98.69 99 THR A CA 1
ATOM 817 C C . THR A 1 99 ? -9.252 9.050 7.013 1.00 98.69 99 THR A C 1
ATOM 819 O O . THR A 1 99 ? -9.383 10.269 6.906 1.00 98.69 99 THR A O 1
ATOM 822 N N . TYR A 1 100 ? -9.839 8.177 6.204 1.00 98.50 100 TYR A N 1
ATOM 823 C CA . TYR A 1 100 ? -10.821 8.550 5.198 1.00 98.50 100 TYR A CA 1
ATOM 824 C C . TYR A 1 100 ? -12.211 8.636 5.828 1.00 98.50 100 TYR A C 1
ATOM 826 O O . TYR A 1 100 ? -12.669 7.685 6.461 1.00 98.50 100 TYR A O 1
ATOM 834 N N . THR A 1 101 ? -12.876 9.775 5.645 1.00 98.00 101 THR A N 1
ATOM 835 C CA . THR A 1 101 ? -14.253 10.040 6.104 1.00 98.00 101 THR A CA 1
ATOM 836 C C . THR A 1 101 ? -15.110 10.623 4.975 1.00 98.00 101 THR A C 1
ATOM 838 O O . THR A 1 101 ? -15.992 11.445 5.231 1.00 98.00 101 THR A O 1
ATOM 841 N N . GLY A 1 102 ? -14.763 10.315 3.721 1.00 96.75 102 GLY A N 1
ATOM 842 C CA . GLY A 1 102 ? -15.506 10.771 2.548 1.00 96.75 102 GLY A CA 1
ATOM 843 C C . GLY A 1 102 ? -16.791 9.974 2.326 1.00 96.75 102 GLY A C 1
ATOM 844 O O . GLY A 1 102 ? -17.190 9.162 3.1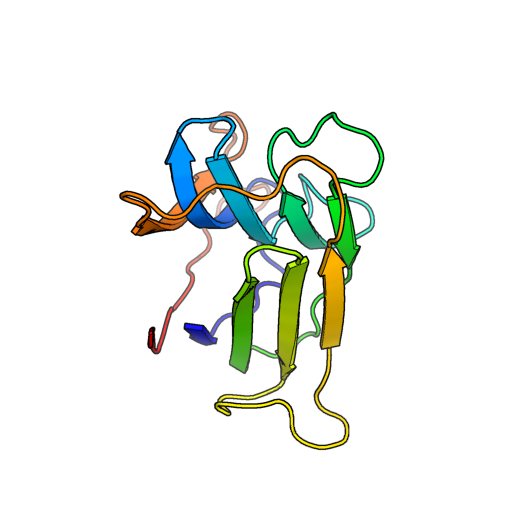59 1.00 96.75 102 GLY A O 1
ATOM 845 N N . GLU A 1 103 ? -17.455 10.236 1.204 1.00 95.31 103 GLU A N 1
ATOM 846 C CA . GLU A 1 103 ? -18.758 9.638 0.885 1.00 95.31 103 GLU A CA 1
ATOM 847 C C . GLU A 1 103 ? -18.645 8.214 0.314 1.00 95.31 103 GLU A C 1
ATOM 849 O O . GLU A 1 103 ? -19.623 7.471 0.356 1.00 95.31 103 GLU A O 1
ATOM 854 N N . ASP A 1 104 ? -17.459 7.805 -0.151 1.00 95.50 104 ASP A N 1
ATOM 855 C CA . ASP A 1 104 ? -17.232 6.526 -0.834 1.00 95.50 104 ASP A CA 1
ATOM 856 C C . ASP A 1 104 ? -16.733 5.427 0.126 1.00 95.50 104 ASP A C 1
ATOM 858 O O . ASP A 1 104 ? -15.779 4.701 -0.145 1.00 95.50 104 ASP A O 1
ATOM 862 N N . ILE A 1 105 ? -17.352 5.322 1.305 1.00 94.94 105 ILE A N 1
ATOM 863 C CA . ILE A 1 105 ? -17.097 4.216 2.240 1.00 94.94 105 ILE A CA 1
ATOM 864 C C . ILE A 1 105 ? -17.998 3.042 1.833 1.00 94.94 105 ILE A C 1
ATOM 866 O O . ILE A 1 105 ? -19.223 3.199 1.877 1.00 94.94 105 ILE A O 1
ATOM 870 N N . PRO A 1 106 ? -17.447 1.863 1.484 1.00 90.94 106 PRO A N 1
ATOM 871 C CA . PRO A 1 106 ? -18.276 0.728 1.096 1.00 90.94 106 PRO A CA 1
ATOM 872 C C . PRO A 1 106 ? -19.214 0.281 2.223 1.00 90.94 106 PRO A C 1
ATOM 874 O O . PRO A 1 106 ? -18.926 0.462 3.412 1.00 90.94 106 PRO A O 1
ATOM 877 N N . ILE A 1 107 ? -20.334 -0.338 1.849 1.00 86.50 107 ILE A N 1
ATOM 878 C CA . ILE A 1 107 ? -21.256 -0.979 2.792 1.00 86.50 107 ILE A CA 1
ATOM 879 C C . ILE A 1 107 ? -20.815 -2.442 2.961 1.00 86.50 107 ILE A C 1
ATOM 881 O O . ILE A 1 107 ? -20.699 -3.129 1.953 1.00 86.50 107 ILE A O 1
ATOM 885 N N . PRO A 1 108 ? -20.611 -2.952 4.193 1.00 82.88 108 PRO A N 1
ATOM 886 C CA . PRO A 1 108 ? -20.266 -4.360 4.407 1.00 82.88 108 PRO A CA 1
ATOM 887 C C . PRO A 1 108 ? -21.314 -5.324 3.843 1.00 82.88 108 PRO A C 1
ATOM 889 O O . PRO A 1 108 ? -22.507 -5.166 4.129 1.00 82.88 108 PRO A O 1
ATOM 892 N N . GLY A 1 109 ? -20.887 -6.347 3.097 1.00 78.38 109 GLY A N 1
ATOM 893 C CA . GLY A 1 109 ? -21.834 -7.227 2.400 1.00 78.38 109 GLY A CA 1
ATOM 894 C C . GLY A 1 109 ? -21.252 -8.522 1.837 1.00 78.38 109 GLY A C 1
ATOM 895 O O . GLY A 1 109 ? -21.869 -9.584 1.996 1.00 78.38 109 GLY A O 1
ATOM 896 N N . GLY A 1 110 ? -20.067 -8.469 1.232 1.00 79.44 110 GLY A N 1
ATOM 897 C CA . GLY A 1 110 ? -19.461 -9.633 0.576 1.00 79.44 110 GLY A CA 1
ATOM 898 C C . GLY A 1 110 ? -17.989 -9.479 0.205 1.00 79.44 110 GLY A C 1
ATOM 899 O O . GLY A 1 110 ? -17.470 -10.266 -0.598 1.00 79.44 110 GLY A O 1
ATOM 900 N N . GLU A 1 111 ? -17.326 -8.480 0.771 1.00 84.50 111 GLU A N 1
ATOM 901 C CA . GLU A 1 111 ? -15.986 -8.069 0.400 1.00 84.50 111 GLU A CA 1
ATOM 902 C C . GLU A 1 111 ? -14.905 -9.124 0.683 1.00 84.50 111 GLU A C 1
ATOM 904 O O . GLU A 1 111 ? -14.993 -9.954 1.596 1.00 84.50 111 GLU A O 1
ATOM 909 N N . ARG A 1 112 ? -13.847 -9.104 -0.131 1.00 90.94 112 ARG A N 1
ATOM 910 C CA . ARG A 1 112 ? -12.691 -9.999 0.003 1.00 90.94 112 ARG A CA 1
ATOM 911 C C . ARG A 1 112 ? -11.407 -9.199 0.008 1.00 90.94 112 ARG A C 1
ATOM 913 O O . ARG A 1 112 ? -11.260 -8.282 -0.789 1.00 90.94 112 ARG A O 1
ATOM 920 N N . MET A 1 113 ? -10.449 -9.630 0.824 1.00 93.94 113 MET A N 1
ATOM 921 C CA . MET A 1 113 ? -9.068 -9.189 0.662 1.00 93.94 113 MET A CA 1
ATOM 922 C C . MET A 1 113 ? -8.451 -9.872 -0.557 1.00 93.94 113 MET A C 1
ATOM 924 O O . MET A 1 113 ? -8.427 -11.105 -0.640 1.00 93.94 113 MET A O 1
ATOM 928 N N . ILE A 1 114 ? -7.924 -9.074 -1.477 1.00 96.25 114 ILE A N 1
ATOM 929 C CA . ILE A 1 114 ? -7.223 -9.520 -2.675 1.00 96.25 114 ILE A CA 1
ATOM 930 C C . ILE A 1 114 ? -5.837 -8.873 -2.698 1.00 96.25 114 ILE A C 1
ATOM 932 O O . ILE A 1 114 ? -5.652 -7.719 -2.320 1.00 96.25 114 ILE A O 1
ATOM 936 N N . PHE A 1 115 ? -4.855 -9.650 -3.146 1.00 97.94 115 PHE A N 1
ATOM 937 C CA . PHE A 1 115 ? -3.520 -9.165 -3.465 1.00 97.94 115 PHE A CA 1
ATOM 938 C C . PHE A 1 115 ? -3.248 -9.444 -4.938 1.00 97.94 115 PHE A C 1
ATOM 940 O O . PHE A 1 115 ? -3.483 -10.563 -5.406 1.00 97.94 115 PHE A O 1
ATOM 947 N N . ASN A 1 116 ? -2.735 -8.457 -5.664 1.00 97.12 116 ASN A N 1
ATOM 948 C CA . ASN A 1 116 ? -2.249 -8.637 -7.024 1.00 97.12 116 ASN A CA 1
ATOM 949 C C . ASN A 1 116 ? -0.858 -8.013 -7.188 1.00 97.12 116 ASN A C 1
ATOM 951 O O . ASN A 1 116 ? -0.509 -7.027 -6.548 1.00 97.12 116 ASN A O 1
ATOM 955 N N . LEU A 1 117 ? -0.050 -8.622 -8.050 1.00 98.31 117 LEU A N 1
ATOM 956 C CA . LEU A 1 117 ? 1.226 -8.078 -8.494 1.00 98.31 117 LEU A CA 1
ATOM 957 C C . LEU A 1 117 ? 1.192 -8.084 -10.016 1.00 98.31 117 LEU A C 1
ATOM 959 O O . LEU A 1 117 ? 1.044 -9.148 -10.624 1.00 98.31 117 LEU A O 1
ATOM 963 N N . TYR A 1 118 ? 1.244 -6.906 -10.629 1.00 97.94 118 TYR A N 1
ATOM 964 C CA . TYR A 1 118 ? 1.040 -6.769 -12.066 1.00 97.94 118 TYR A CA 1
ATOM 965 C C . TYR A 1 118 ? 1.882 -5.651 -12.676 1.00 97.94 118 TYR A C 1
ATOM 967 O O . TYR A 1 118 ? 2.438 -4.805 -11.981 1.00 97.94 118 TYR A O 1
ATOM 975 N N . LEU A 1 119 ? 1.972 -5.675 -14.006 1.00 97.88 119 LEU A N 1
ATOM 976 C CA . LEU A 1 119 ? 2.669 -4.668 -14.795 1.00 97.88 119 LEU A CA 1
ATOM 977 C C . LEU A 1 119 ? 1.672 -3.643 -15.332 1.00 97.88 119 LEU A C 1
ATOM 979 O O . LEU A 1 119 ? 0.680 -4.009 -15.974 1.00 97.88 119 LEU A O 1
ATOM 983 N N . PHE A 1 120 ? 1.947 -2.360 -15.115 1.00 96.81 120 PHE A N 1
ATOM 984 C CA . PHE A 1 120 ? 1.112 -1.271 -15.605 1.00 96.81 120 PHE A CA 1
ATOM 985 C C . PHE A 1 120 ? 1.030 -1.303 -17.135 1.00 96.81 120 PHE A C 1
ATOM 987 O O . PHE A 1 120 ? 2.037 -1.181 -17.830 1.00 96.81 120 PHE A O 1
ATOM 994 N N . GLY A 1 121 ? -0.177 -1.499 -17.672 1.00 96.44 121 GLY A N 1
ATOM 995 C CA . GLY A 1 121 ? -0.393 -1.626 -19.117 1.00 96.44 121 GLY A CA 1
ATOM 996 C C . GLY A 1 121 ? 0.275 -2.849 -19.765 1.00 96.44 121 GLY A C 1
ATOM 997 O O . GLY A 1 121 ? 0.298 -2.935 -20.989 1.00 96.44 121 GLY A O 1
ATOM 998 N N . GLY A 1 122 ? 0.811 -3.790 -18.977 1.00 96.25 122 GLY A N 1
ATOM 999 C CA . GLY A 1 122 ? 1.604 -4.916 -19.481 1.00 96.25 122 GLY A CA 1
ATOM 1000 C C . GLY A 1 122 ? 3.025 -4.545 -19.925 1.00 96.25 122 GLY A C 1
ATOM 1001 O O . GLY A 1 122 ? 3.691 -5.373 -20.546 1.00 96.25 122 GLY A O 1
ATOM 1002 N N . GLU A 1 123 ? 3.492 -3.330 -19.623 1.00 97.56 123 GLU A N 1
ATOM 1003 C CA . GLU A 1 123 ? 4.839 -2.872 -19.967 1.00 97.56 123 GLU A CA 1
ATOM 1004 C C . GLU A 1 123 ? 5.899 -3.627 -19.157 1.00 97.56 123 GLU A C 1
ATOM 1006 O O . GLU A 1 123 ? 5.783 -3.781 -17.942 1.00 97.56 123 GLU A O 1
ATOM 1011 N N . ALA A 1 124 ? 6.953 -4.100 -19.827 1.00 96.75 124 ALA A N 1
ATOM 1012 C CA . ALA A 1 124 ? 8.019 -4.853 -19.171 1.00 96.75 124 ALA A CA 1
ATOM 1013 C C . ALA A 1 124 ? 8.754 -3.999 -18.115 1.00 96.75 124 ALA A C 1
ATOM 1015 O O . ALA A 1 124 ? 8.858 -2.781 -18.293 1.00 96.75 124 ALA A O 1
ATOM 1016 N N . PRO A 1 125 ? 9.323 -4.613 -17.059 1.00 96.62 125 PRO A N 1
ATOM 1017 C CA . PRO A 1 125 ? 10.164 -3.899 -16.102 1.00 96.62 125 PRO A CA 1
ATOM 1018 C C . PRO A 1 125 ? 11.290 -3.127 -16.796 1.00 96.62 125 PRO A C 1
ATOM 1020 O O . PRO A 1 125 ? 11.924 -3.657 -17.716 1.00 96.62 125 PRO A O 1
ATOM 1023 N N . ILE A 1 126 ? 11.580 -1.902 -16.354 1.00 94.44 126 ILE A N 1
ATOM 1024 C CA . ILE A 1 126 ? 12.598 -1.029 -16.966 1.00 94.44 126 ILE A CA 1
ATOM 1025 C C . ILE A 1 126 ? 13.969 -1.708 -16.986 1.00 94.44 126 ILE A C 1
ATOM 1027 O O . ILE A 1 126 ? 14.699 -1.606 -17.974 1.00 94.44 126 ILE A O 1
ATOM 1031 N N . GLN A 1 127 ? 14.324 -2.415 -15.912 1.00 87.69 127 GLN A N 1
ATOM 1032 C CA . GLN A 1 127 ? 15.607 -3.122 -15.831 1.00 87.69 127 GLN A CA 1
ATOM 1033 C C . GLN A 1 127 ? 15.578 -4.527 -16.451 1.00 87.69 127 GLN A C 1
ATOM 1035 O O . GLN A 1 127 ? 16.591 -5.226 -16.440 1.00 87.69 127 GLN A O 1
ATOM 1040 N N . GLY A 1 128 ? 14.438 -4.952 -17.006 1.00 90.19 128 GLY A N 1
ATOM 1041 C CA . GLY A 1 128 ? 14.259 -6.276 -17.604 1.00 90.19 128 GLY A CA 1
ATOM 1042 C C . GLY A 1 128 ? 14.240 -7.428 -16.593 1.00 90.19 128 GLY A C 1
ATOM 1043 O O . GLY A 1 128 ? 14.335 -8.587 -16.994 1.00 90.19 128 GLY A O 1
ATOM 1044 N N . ILE A 1 129 ? 14.125 -7.123 -15.298 1.00 91.75 129 ILE A N 1
ATOM 1045 C CA . ILE A 1 129 ? 14.033 -8.088 -14.200 1.00 91.75 129 ILE A CA 1
ATOM 1046 C C . ILE A 1 129 ? 12.708 -7.828 -13.485 1.00 91.75 129 ILE A C 1
ATOM 1048 O O . ILE A 1 129 ? 12.411 -6.685 -13.158 1.00 91.75 129 ILE A O 1
ATOM 1052 N N . GLY A 1 130 ? 11.901 -8.873 -13.299 1.00 92.56 130 GLY A N 1
ATOM 1053 C CA . GLY A 1 130 ? 10.640 -8.770 -12.563 1.00 92.56 130 GLY A CA 1
ATOM 1054 C C . GLY A 1 130 ? 10.859 -8.697 -11.056 1.00 92.56 130 GLY A C 1
ATOM 1055 O O . GLY A 1 130 ? 11.844 -9.229 -10.544 1.00 92.56 130 GLY A O 1
ATOM 1056 N N . ASP A 1 131 ? 9.913 -8.074 -10.362 1.00 97.38 131 ASP A N 1
ATOM 1057 C CA . ASP A 1 131 ? 9.897 -8.021 -8.904 1.00 97.38 131 ASP A CA 1
ATOM 1058 C C . ASP A 1 131 ? 9.234 -9.261 -8.289 1.00 97.38 131 ASP A C 1
ATOM 1060 O O . ASP A 1 131 ? 8.369 -9.904 -8.889 1.00 97.38 131 ASP A O 1
ATOM 1064 N N . GLU A 1 132 ? 9.613 -9.555 -7.047 1.00 97.38 132 GLU A N 1
ATOM 1065 C CA . GLU A 1 132 ? 8.940 -10.500 -6.159 1.00 97.38 132 GLU A CA 1
ATOM 1066 C C . GLU A 1 132 ? 8.468 -9.746 -4.913 1.00 97.38 132 GLU A C 1
ATOM 1068 O O . GLU A 1 132 ? 9.184 -8.897 -4.378 1.00 97.38 132 GLU A O 1
ATOM 1073 N N . VAL A 1 133 ? 7.265 -10.076 -4.444 1.00 98.44 133 VAL A N 1
ATOM 1074 C CA . VAL A 1 133 ? 6.731 -9.579 -3.176 1.00 98.44 133 VAL A CA 1
ATOM 1075 C C . VAL A 1 133 ? 6.327 -10.761 -2.309 1.00 98.44 133 VAL A C 1
ATOM 1077 O O . VAL A 1 133 ? 5.512 -11.594 -2.705 1.00 98.44 133 VAL A O 1
ATOM 1080 N N . ILE A 1 134 ? 6.860 -10.797 -1.092 1.00 98.62 134 ILE A N 1
ATOM 1081 C CA . ILE A 1 134 ? 6.564 -11.801 -0.076 1.00 98.62 134 ILE A CA 1
ATOM 1082 C C . ILE A 1 134 ? 5.551 -11.222 0.908 1.00 98.62 134 ILE A C 1
ATOM 1084 O O . ILE A 1 134 ? 5.854 -10.288 1.651 1.00 98.62 134 ILE A O 1
ATOM 1088 N N . ILE A 1 135 ? 4.362 -11.822 0.957 1.00 98.50 135 ILE A N 1
ATOM 1089 C CA . ILE A 1 135 ? 3.375 -11.588 2.017 1.00 98.50 135 ILE A CA 1
ATOM 1090 C C . ILE A 1 135 ? 3.589 -12.668 3.078 1.00 98.50 135 ILE A C 1
ATOM 1092 O O . ILE A 1 135 ? 3.305 -13.842 2.841 1.00 98.50 135 ILE A O 1
ATOM 1096 N N . THR A 1 136 ? 4.110 -12.292 4.243 1.00 98.12 136 THR A N 1
ATOM 1097 C CA . THR A 1 136 ? 4.460 -13.252 5.303 1.00 98.12 136 THR A CA 1
ATOM 1098 C C . THR A 1 136 ? 3.264 -13.647 6.154 1.00 98.12 136 THR A C 1
ATOM 1100 O O . THR A 1 136 ? 3.200 -14.779 6.636 1.00 98.12 136 THR A O 1
ATOM 1103 N N . SER A 1 137 ? 2.298 -12.743 6.333 1.00 97.50 137 SER A N 1
ATOM 1104 C CA . SER A 1 137 ? 1.036 -13.067 6.991 1.00 97.50 137 SER A CA 1
ATOM 1105 C C . SER A 1 137 ? -0.111 -12.144 6.585 1.00 97.50 137 SER A C 1
ATOM 1107 O O . SER A 1 137 ? 0.065 -10.970 6.239 1.00 97.50 137 SER A O 1
ATOM 1109 N N . PHE A 1 138 ? -1.320 -12.686 6.687 1.00 96.62 138 PHE A N 1
ATOM 1110 C CA . PHE A 1 138 ? -2.574 -11.952 6.624 1.00 96.62 138 PHE A CA 1
ATOM 1111 C C . PHE A 1 138 ? -3.469 -12.422 7.769 1.00 96.62 138 PHE A C 1
ATOM 1113 O O . PHE A 1 138 ? -3.579 -13.618 8.029 1.00 96.62 138 PHE A O 1
ATOM 1120 N N . GLU A 1 139 ? -4.097 -11.465 8.440 1.00 95.12 139 GLU A N 1
ATOM 1121 C CA . GLU A 1 139 ? -5.011 -11.679 9.555 1.00 95.12 139 GLU A CA 1
ATOM 1122 C C . GLU A 1 139 ? -6.212 -10.753 9.359 1.00 95.12 139 GLU A C 1
ATOM 1124 O O . GLU A 1 139 ? -6.057 -9.640 8.847 1.00 95.12 139 GLU A O 1
ATOM 1129 N N . TYR A 1 140 ? -7.395 -11.216 9.759 1.00 91.94 140 TYR A N 1
ATOM 1130 C CA . TYR A 1 140 ? -8.627 -10.433 9.763 1.00 91.94 140 TYR A CA 1
ATOM 1131 C C . TYR A 1 140 ? -9.439 -10.765 11.018 1.00 91.94 140 TYR A C 1
ATOM 1133 O O . TYR A 1 140 ? -9.379 -11.887 11.527 1.00 91.94 140 TYR A O 1
ATOM 1141 N N . ALA A 1 141 ? -10.190 -9.787 11.516 1.00 87.50 141 ALA A N 1
ATOM 1142 C CA . ALA A 1 141 ? -11.083 -9.935 12.660 1.00 87.50 141 ALA A CA 1
ATOM 1143 C C . ALA A 1 141 ? -12.346 -9.086 12.449 1.00 87.50 141 ALA A C 1
ATOM 1145 O O . ALA A 1 141 ? -12.286 -8.069 11.759 1.00 87.50 141 ALA A O 1
ATOM 1146 N N . TYR A 1 142 ? -13.458 -9.531 13.040 1.00 72.38 142 TYR A N 1
ATOM 1147 C CA . TYR A 1 142 ? -14.751 -8.835 13.067 1.00 72.38 142 TYR A CA 1
ATOM 1148 C C . TYR A 1 142 ? -14.976 -8.137 14.409 1.00 72.38 142 TYR A C 1
ATOM 1150 O O . TYR A 1 142 ? -14.522 -8.696 15.437 1.00 72.38 142 TYR A O 1
#

Sequence (142 aa):
FKLDSRVDSLDYNTILGAFIYETINEEFDIEFSQRLANPFNAQYVAQPWYTPGNIEFFNMTSSSQTSHSFEWRPDRIIFSSWDGHSDTPIPGTLIHTWTYTGEDIPIPGGERMIFNLYLFGGEAPIQGIGDEVIITSFEYAY

Foldseek 3Di:
DKWQAQLLDFFQQKKKWKWKDDDQLAMWTWMAHCNVQPVEGIWTAHPPRPPPPRIDHFHDDRGSIKDWDWDADPQWIKTWIFHHPDPDHDPPTTRDIDIDRDPSHHDDDDIDTDIDMAGHVNDAGPVNDHDDMDDPDDDDDD

pLDDT: mean 95.67, std 4.82, range [72.38, 98.81]

Radius of gyration: 14.59 Å; chains: 1; bounding box: 37×28×39 Å

Secondary structure (DSSP, 8-state):
-EEES-GGG--TTEEEEEEEEEETTEEEEEEE-HHHHTTSSEEEEESSTTSTTSEEEEPPPS-SEEEEEEEEETTEEEEEEEESS-SSPPTT-EEEEEEE-SS-PPPSSS-EEEEEEEEGGGPPPTTS------EEE-----